Protein AF-D8DU04-F1 (afdb_monomer_lite)

Foldseek 3Di:
DVVVVVVVVVVVVVVVVVPPPPPCPVVPDDPPDDDDQALVSLVVLCPPCQALVDADPPLVCLLVVVDDDDPVRLVVQVSSVCSNVVPPVDDNVVSCPPVCRLVRSLVSLLVSLVSLCVRLVNHPDDPVSSVVSNVSSVVSNVVSVVSVVVD

Structure (mmCIF, N/CA/C/O backbone):
data_AF-D8DU04-F1
#
_entry.id   AF-D8DU04-F1
#
loop_
_atom_site.group_PDB
_atom_site.id
_atom_site.type_symbol
_atom_site.label_atom_id
_atom_site.label_alt_id
_atom_site.label_comp_id
_atom_site.label_asym_id
_atom_site.label_entity_id
_atom_site.label_seq_id
_atom_site.pdbx_PDB_ins_code
_atom_site.Cartn_x
_atom_site.Cartn_y
_atom_site.Cartn_z
_atom_site.occupancy
_atom_site.B_iso_or_equiv
_atom_site.auth_seq_id
_atom_site.auth_comp_id
_atom_site.auth_asym_id
_atom_site.auth_atom_id
_atom_site.pdbx_PDB_model_num
ATOM 1 N N . MET A 1 1 ? 0.365 -7.895 78.440 1.00 60.59 1 MET A N 1
ATOM 2 C CA . MET A 1 1 ? -0.823 -7.255 77.823 1.00 60.59 1 MET A CA 1
ATOM 3 C C . MET A 1 1 ? -0.494 -6.014 76.994 1.00 60.59 1 MET A C 1
ATOM 5 O O . MET A 1 1 ? -0.510 -6.138 75.781 1.00 60.59 1 MET A O 1
ATOM 9 N N . LYS A 1 2 ? -0.147 -4.837 77.555 1.00 61.00 2 LYS A N 1
ATOM 10 C CA . LYS A 1 2 ? 0.144 -3.632 76.728 1.00 61.00 2 LYS A CA 1
ATOM 11 C C . LYS A 1 2 ? 1.304 -3.815 75.731 1.00 61.00 2 LYS A C 1
ATOM 13 O O . LYS A 1 2 ? 1.194 -3.382 74.593 1.00 61.00 2 LYS A O 1
ATOM 18 N N . LYS A 1 3 ? 2.388 -4.495 76.132 1.00 64.25 3 LYS A N 1
ATOM 19 C CA . LYS A 1 3 ? 3.523 -4.817 75.240 1.00 64.25 3 LYS A CA 1
ATOM 20 C C . LYS A 1 3 ? 3.147 -5.778 74.107 1.00 64.25 3 LYS A C 1
ATOM 22 O O . LYS A 1 3 ? 3.702 -5.662 73.022 1.00 64.25 3 LYS A O 1
ATOM 27 N N . ASP A 1 4 ? 2.209 -6.689 74.345 1.00 72.50 4 ASP A N 1
ATOM 28 C CA . ASP A 1 4 ? 1.790 -7.691 73.356 1.00 72.50 4 ASP A CA 1
ATOM 29 C C . ASP A 1 4 ? 0.851 -7.068 72.317 1.00 72.50 4 ASP A C 1
ATOM 31 O O . ASP A 1 4 ? 1.003 -7.313 71.126 1.00 72.50 4 ASP A O 1
ATOM 35 N N . ILE A 1 5 ? -0.023 -6.150 72.748 1.00 73.94 5 ILE A N 1
ATOM 36 C CA . ILE A 1 5 ? -0.872 -5.340 71.859 1.00 73.94 5 ILE A CA 1
ATOM 37 C C . ILE A 1 5 ? -0.017 -4.440 70.951 1.00 73.94 5 ILE A C 1
ATOM 39 O O . ILE A 1 5 ? -0.289 -4.340 69.759 1.00 73.94 5 ILE A O 1
ATOM 43 N N . ILE A 1 6 ? 1.056 -3.838 71.483 1.00 76.12 6 ILE A N 1
ATOM 44 C CA . ILE A 1 6 ? 1.990 -3.019 70.690 1.00 76.12 6 ILE A CA 1
ATOM 45 C C . ILE A 1 6 ? 2.723 -3.870 69.644 1.00 76.12 6 ILE A C 1
ATOM 47 O O . ILE A 1 6 ? 2.860 -3.437 68.506 1.00 76.12 6 ILE A O 1
ATOM 51 N N . LYS A 1 7 ? 3.156 -5.090 69.993 1.00 73.69 7 LYS A N 1
ATOM 52 C CA . LYS A 1 7 ? 3.808 -6.008 69.042 1.00 73.69 7 LYS A CA 1
ATOM 53 C C . LYS A 1 7 ? 2.867 -6.446 67.918 1.00 73.69 7 LYS A C 1
ATOM 55 O O . LYS A 1 7 ? 3.288 -6.481 66.768 1.00 73.69 7 LYS A O 1
ATOM 60 N N . ILE A 1 8 ? 1.605 -6.735 68.240 1.00 77.25 8 ILE A N 1
ATOM 61 C CA . ILE A 1 8 ? 0.581 -7.106 67.252 1.00 77.25 8 ILE A CA 1
ATOM 62 C C . ILE A 1 8 ? 0.279 -5.927 66.318 1.00 77.25 8 ILE A C 1
ATOM 64 O O . ILE A 1 8 ? 0.223 -6.109 65.105 1.00 77.25 8 ILE A O 1
ATOM 68 N N . ALA A 1 9 ? 0.156 -4.712 66.860 1.00 76.19 9 ALA A N 1
ATOM 69 C CA . ALA A 1 9 ? -0.049 -3.507 66.060 1.00 76.19 9 ALA A CA 1
ATOM 70 C C . ALA A 1 9 ? 1.146 -3.213 65.134 1.00 76.19 9 ALA A C 1
ATOM 72 O O . ALA A 1 9 ? 0.952 -2.869 63.970 1.00 76.19 9 ALA A O 1
ATOM 73 N N . LEU A 1 10 ? 2.378 -3.404 65.621 1.00 74.06 10 LEU A N 1
ATOM 74 C CA . LEU A 1 10 ? 3.593 -3.212 64.825 1.00 74.06 10 LEU A CA 1
ATOM 75 C C . LEU A 1 10 ? 3.692 -4.239 63.687 1.00 74.06 10 LEU A C 1
ATOM 77 O O . LEU A 1 10 ? 4.030 -3.874 62.566 1.00 74.06 10 LEU A O 1
ATOM 81 N N . PHE A 1 11 ? 3.333 -5.498 63.963 1.00 75.38 11 PHE A N 1
ATOM 82 C CA . PHE A 1 11 ? 3.306 -6.571 62.968 1.00 75.38 11 PHE A CA 1
ATOM 83 C C . PHE A 1 11 ? 2.234 -6.331 61.891 1.00 75.38 11 PHE A C 1
ATOM 85 O O . PHE A 1 11 ? 2.496 -6.507 60.700 1.00 75.38 11 PHE A O 1
ATOM 92 N N . GLY A 1 12 ? 1.051 -5.850 62.291 1.00 73.06 12 GLY A N 1
ATOM 93 C CA . GLY A 1 12 ? -0.013 -5.446 61.369 1.00 73.06 12 GLY A CA 1
ATOM 94 C C . GLY A 1 12 ? 0.381 -4.268 60.473 1.00 73.06 12 GLY A C 1
ATOM 95 O O . GLY A 1 12 ? 0.066 -4.271 59.283 1.00 73.06 12 GLY A O 1
ATOM 96 N N . LEU A 1 13 ? 1.139 -3.299 60.999 1.00 71.06 13 LEU A N 1
ATOM 97 C CA . LEU A 1 13 ? 1.633 -2.156 60.226 1.00 71.06 13 LEU A CA 1
ATOM 98 C C . LEU A 1 13 ? 2.692 -2.576 59.192 1.00 71.06 13 LEU A C 1
ATOM 100 O O . LEU A 1 13 ? 2.643 -2.128 58.048 1.00 71.06 13 LEU A O 1
ATOM 104 N N . THR A 1 14 ? 3.603 -3.488 59.553 1.00 65.38 14 THR A N 1
ATOM 105 C CA . THR A 1 14 ? 4.599 -4.033 58.614 1.00 65.38 14 THR A CA 1
ATOM 106 C C . THR A 1 14 ? 3.978 -4.902 57.521 1.00 65.38 14 THR A C 1
ATOM 108 O O . THR A 1 14 ? 4.423 -4.841 56.379 1.00 65.38 14 THR A O 1
ATOM 111 N N . LEU A 1 15 ? 2.923 -5.664 57.835 1.00 66.25 15 LEU A N 1
ATOM 112 C CA . LEU A 1 15 ? 2.236 -6.516 56.858 1.00 66.25 15 LEU A CA 1
ATOM 113 C C . LEU A 1 15 ? 1.399 -5.690 55.863 1.00 66.25 15 LEU A C 1
ATOM 115 O O . LEU A 1 15 ? 1.344 -6.010 54.677 1.00 66.25 15 LEU A O 1
ATOM 119 N N . SER A 1 16 ? 0.822 -4.575 56.325 1.00 62.84 16 SER A N 1
ATOM 120 C CA . SER A 1 16 ? 0.102 -3.613 55.474 1.00 62.84 16 SER A CA 1
ATOM 121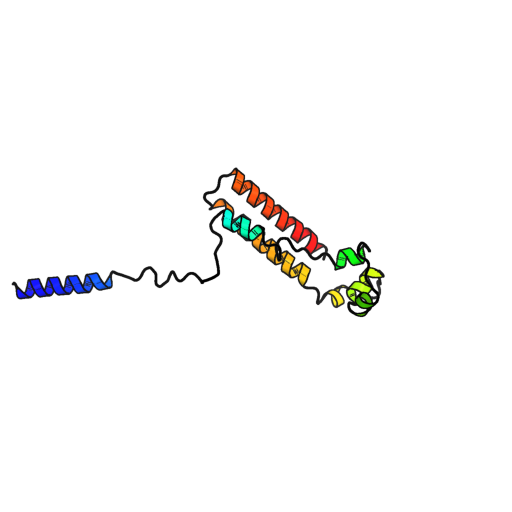 C C . SER A 1 16 ? 1.015 -2.961 54.426 1.00 62.84 16 SER A C 1
ATOM 123 O O . SER A 1 16 ? 0.585 -2.725 53.301 1.00 62.84 16 SER A O 1
ATOM 125 N N . GLY A 1 17 ? 2.288 -2.715 54.764 1.00 63.84 17 GLY A N 1
ATOM 126 C CA . GLY A 1 17 ? 3.274 -2.141 53.841 1.00 63.84 17 GLY A CA 1
ATOM 127 C C . GLY A 1 17 ? 3.687 -3.078 52.700 1.00 63.84 17 GLY A C 1
ATOM 128 O O . GLY A 1 17 ? 4.033 -2.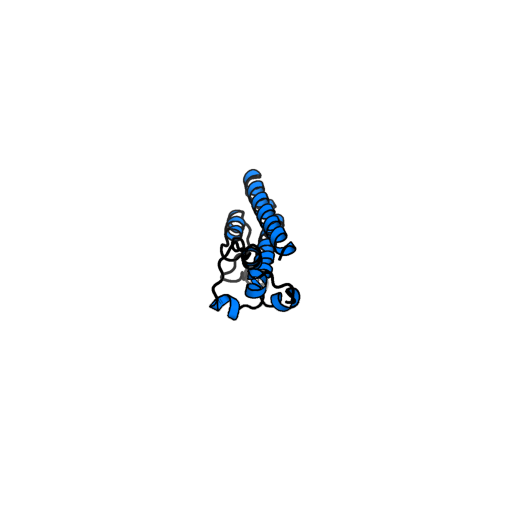603 51.624 1.00 63.84 17 GLY A O 1
ATOM 129 N N . THR A 1 18 ? 3.602 -4.401 52.895 1.00 62.62 18 THR A N 1
ATOM 130 C CA . THR A 1 18 ? 3.944 -5.395 51.856 1.00 62.62 18 THR A CA 1
ATOM 131 C C . THR A 1 18 ? 2.823 -5.666 50.850 1.00 62.62 18 THR A C 1
ATOM 133 O O . THR A 1 18 ? 3.065 -6.326 49.844 1.00 62.62 18 THR A O 1
ATOM 136 N N . LEU A 1 19 ? 1.608 -5.161 51.097 1.00 59.81 19 LEU A N 1
ATOM 137 C CA . LEU A 1 19 ? 0.456 -5.321 50.197 1.00 59.81 19 LEU A CA 1
ATOM 138 C C . LEU A 1 19 ? 0.278 -4.145 49.227 1.00 59.81 19 LEU A C 1
ATOM 140 O O . LEU A 1 19 ? -0.546 -4.224 48.318 1.00 59.81 19 LEU A O 1
ATOM 144 N N . VAL A 1 20 ? 1.063 -3.075 49.376 1.00 65.94 20 VAL A N 1
ATOM 145 C CA . VAL A 1 20 ? 1.122 -1.983 48.398 1.00 65.94 20 VAL A CA 1
ATOM 146 C C . VAL A 1 20 ? 2.090 -2.402 47.289 1.00 65.94 20 VAL A C 1
ATOM 148 O O . VAL A 1 20 ? 3.233 -1.958 47.236 1.00 65.94 20 VAL A O 1
ATOM 151 N N . SER A 1 21 ? 1.676 -3.340 46.433 1.00 64.62 21 SER A N 1
ATOM 152 C CA . SER A 1 21 ? 2.448 -3.640 45.225 1.00 64.62 21 SER A CA 1
ATOM 153 C C . SER A 1 21 ? 2.444 -2.403 44.328 1.00 64.62 21 SER A C 1
ATOM 155 O O . SER A 1 21 ? 1.371 -1.864 44.061 1.00 64.62 21 SER A O 1
ATOM 157 N N . CYS A 1 22 ? 3.609 -1.969 43.840 1.00 67.69 22 CYS A N 1
ATOM 158 C CA . CYS A 1 22 ? 3.694 -0.981 42.763 1.00 67.69 22 CYS A CA 1
ATOM 159 C C . CYS A 1 22 ? 2.970 -1.522 41.521 1.00 67.69 22 CYS A C 1
ATOM 161 O O . CYS A 1 22 ? 3.570 -2.270 40.750 1.00 67.69 22 CYS A O 1
ATOM 163 N N . SER A 1 23 ? 1.701 -1.152 41.332 1.00 66.56 23 SER A N 1
ATOM 164 C CA . SER A 1 23 ? 0.925 -1.461 40.124 1.00 66.56 23 SER A CA 1
ATOM 165 C C . SER A 1 23 ? 1.625 -0.942 38.868 1.00 66.56 23 SER A C 1
ATOM 167 O O . SER A 1 23 ? 1.673 -1.628 37.856 1.00 66.56 23 SER A O 1
ATOM 169 N N . ASP A 1 24 ? 2.287 0.208 38.985 1.00 68.31 24 ASP A N 1
ATOM 170 C CA . ASP A 1 24 ? 2.750 0.979 37.831 1.00 68.31 24 ASP A CA 1
ATOM 171 C C . ASP A 1 24 ? 4.157 0.570 37.345 1.00 68.31 24 ASP A C 1
ATOM 173 O O . ASP A 1 24 ? 4.650 1.098 36.350 1.00 68.31 24 ASP A O 1
ATOM 177 N N . TYR A 1 25 ? 4.845 -0.359 38.029 1.00 68.94 25 TYR A N 1
ATOM 178 C CA . TYR A 1 25 ? 6.203 -0.783 37.638 1.00 68.94 25 TYR A CA 1
ATOM 179 C C . TYR A 1 25 ? 6.213 -1.585 36.326 1.00 68.94 25 TYR A C 1
ATOM 181 O O . TYR A 1 25 ? 7.185 -1.524 35.574 1.00 68.94 25 TYR A O 1
ATOM 189 N N . LEU A 1 26 ? 5.132 -2.323 36.045 1.00 68.31 26 LEU A N 1
ATOM 190 C CA . LEU A 1 26 ? 4.969 -3.100 34.811 1.00 68.31 26 LEU A CA 1
ATOM 191 C C . LEU A 1 26 ? 4.258 -2.315 33.697 1.00 68.31 26 LEU A C 1
ATOM 193 O O . LEU A 1 26 ? 4.359 -2.701 32.535 1.00 68.31 26 LEU A O 1
ATOM 197 N N . ASP A 1 27 ? 3.639 -1.179 34.021 1.00 71.69 27 ASP A N 1
ATOM 198 C CA . ASP A 1 27 ? 2.912 -0.323 33.074 1.00 71.69 27 ASP A CA 1
ATOM 199 C C . ASP A 1 27 ? 3.832 0.681 32.355 1.00 71.69 27 ASP A C 1
ATOM 201 O O . ASP A 1 27 ? 3.425 1.779 31.966 1.00 71.69 27 ASP A O 1
ATOM 205 N N . ASN A 1 28 ? 5.106 0.326 32.159 1.00 71.50 28 ASN A N 1
ATOM 206 C CA . ASN A 1 28 ? 6.038 1.159 31.407 1.00 71.50 28 ASN A CA 1
ATOM 207 C C . ASN A 1 28 ? 5.721 1.082 29.906 1.00 71.50 28 ASN A C 1
ATOM 209 O O . ASN A 1 28 ? 6.290 0.280 29.165 1.00 71.50 28 ASN A O 1
ATOM 213 N N . VAL A 1 29 ? 4.793 1.928 29.463 1.00 71.31 29 VAL A N 1
ATOM 214 C CA . VAL A 1 29 ? 4.467 2.096 28.047 1.00 71.31 29 VAL A CA 1
ATOM 215 C C . VAL A 1 29 ? 5.662 2.747 27.333 1.00 71.31 29 VAL A C 1
ATOM 217 O O . VAL A 1 29 ? 6.183 3.761 27.812 1.00 71.31 29 VAL A O 1
ATOM 220 N N . PRO A 1 30 ? 6.114 2.209 26.183 1.00 70.06 30 PRO A N 1
ATOM 221 C CA . PRO A 1 30 ? 7.227 2.781 25.436 1.00 70.06 30 PRO A CA 1
ATOM 222 C C . PRO A 1 30 ? 6.968 4.251 25.087 1.00 70.06 30 PRO A C 1
ATOM 224 O O . PRO A 1 30 ? 5.971 4.613 24.461 1.00 70.06 30 PRO A O 1
ATOM 227 N N . LYS A 1 31 ? 7.895 5.124 25.488 1.00 72.19 31 LYS A N 1
ATOM 228 C CA . LYS A 1 31 ? 7.811 6.558 25.196 1.00 72.19 31 LYS A CA 1
ATOM 229 C C . LYS A 1 31 ? 7.993 6.788 23.696 1.00 72.19 31 LYS A C 1
ATOM 231 O O . LYS A 1 31 ? 8.972 6.332 23.115 1.00 72.19 31 LYS A O 1
ATOM 236 N N . GLY A 1 32 ? 7.068 7.528 23.087 1.00 74.00 32 GLY A N 1
ATOM 237 C CA . GLY A 1 32 ? 7.106 7.865 21.660 1.00 74.00 32 GLY A CA 1
ATOM 238 C C . GLY A 1 32 ? 6.399 6.869 20.738 1.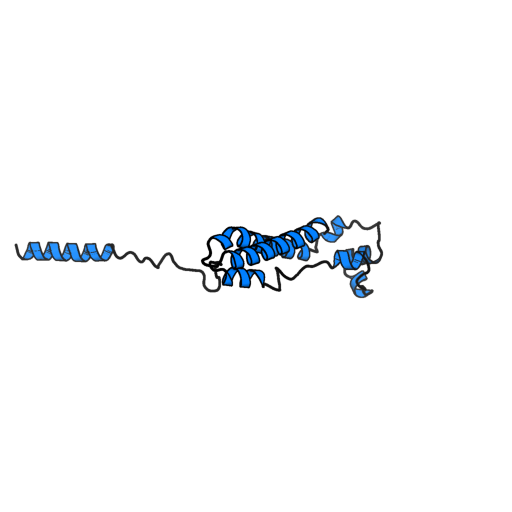00 74.00 32 GLY A C 1
ATOM 239 O O . GLY A 1 32 ? 6.362 7.105 19.535 1.00 74.00 32 GLY A O 1
ATOM 240 N N . GLN A 1 33 ? 5.803 5.797 21.271 1.00 74.00 33 GLN A N 1
ATOM 241 C CA . GLN A 1 33 ? 4.961 4.875 20.507 1.00 74.00 33 GLN A CA 1
ATOM 242 C C . GLN A 1 33 ? 3.560 4.813 21.115 1.00 74.00 33 GLN A C 1
ATOM 244 O O . GLN A 1 33 ? 3.399 4.775 22.333 1.00 74.00 33 GLN A O 1
ATOM 249 N N . LYS A 1 34 ? 2.536 4.816 20.259 1.00 81.00 34 LYS A N 1
ATOM 250 C CA . LYS A 1 34 ? 1.135 4.701 20.666 1.00 81.00 34 LYS A CA 1
ATOM 251 C C . LYS A 1 34 ? 0.540 3.458 20.025 1.00 81.00 34 LYS A C 1
ATOM 253 O O . LYS A 1 34 ? 0.515 3.351 18.803 1.00 81.00 34 LYS A O 1
ATOM 258 N N . ILE A 1 35 ? 0.047 2.542 20.852 1.00 85.44 35 ILE A N 1
ATOM 259 C CA . ILE A 1 35 ? -0.774 1.426 20.381 1.00 85.44 35 ILE A CA 1
ATOM 260 C C . ILE A 1 35 ? -2.160 2.004 20.045 1.00 85.44 35 ILE A C 1
ATOM 262 O O . ILE A 1 35 ? -2.752 2.643 20.920 1.00 85.44 35 ILE A O 1
ATOM 266 N N . PRO A 1 36 ? -2.675 1.844 18.812 1.00 90.62 36 PRO A N 1
ATOM 267 C CA . PRO A 1 36 ? -3.987 2.368 18.446 1.00 90.62 36 PRO A CA 1
ATOM 268 C C . PRO A 1 36 ? -5.097 1.701 19.264 1.00 90.62 36 PRO A C 1
ATOM 270 O O . PRO A 1 36 ? -5.203 0.477 19.274 1.00 90.62 36 PRO A O 1
ATOM 273 N N . THR A 1 37 ? -5.931 2.492 19.940 1.00 91.81 37 THR A N 1
ATOM 274 C CA . THR A 1 37 ? -7.063 1.971 20.735 1.00 91.81 37 THR A CA 1
ATOM 275 C C . THR A 1 37 ? -8.380 2.678 20.436 1.00 91.81 37 THR A C 1
ATOM 277 O O . THR A 1 37 ? -9.451 2.114 20.654 1.00 91.81 37 THR A O 1
ATOM 280 N N . SER A 1 38 ? -8.327 3.902 19.908 1.00 95.31 38 SER A N 1
ATOM 281 C CA . SER A 1 38 ? -9.503 4.674 19.509 1.00 95.31 38 SER A CA 1
ATOM 282 C C . SER A 1 38 ? -9.666 4.724 17.990 1.00 95.31 38 SER A C 1
ATOM 284 O O . SER A 1 38 ? -8.709 4.541 17.237 1.00 95.31 38 SER A O 1
ATOM 286 N N . LEU A 1 39 ? -10.872 5.058 17.520 1.00 95.50 39 LEU A N 1
ATOM 287 C CA . LEU A 1 39 ? -11.101 5.307 16.095 1.00 95.50 39 LEU A CA 1
ATOM 288 C C . LEU A 1 39 ? -10.173 6.406 15.550 1.00 95.50 39 LEU A C 1
ATOM 290 O O . LEU A 1 39 ? -9.634 6.257 14.461 1.00 95.50 39 LEU A O 1
ATOM 294 N N . SER A 1 40 ? -9.938 7.476 16.318 1.00 95.44 40 SER A N 1
ATOM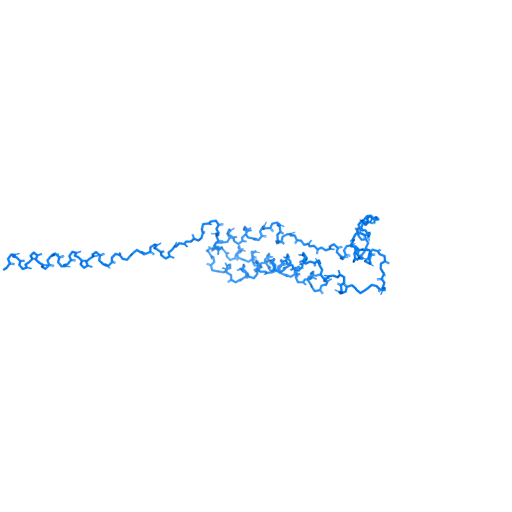 295 C CA . SER A 1 40 ? -9.032 8.560 15.913 1.00 95.44 40 SER A CA 1
ATOM 296 C C . SER A 1 40 ? -7.600 8.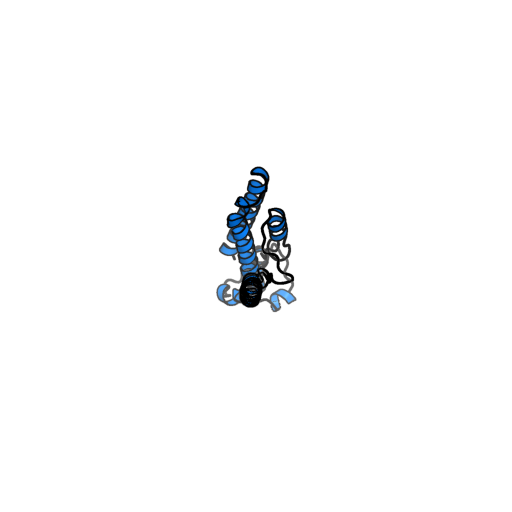070 15.692 1.00 95.44 40 SER A C 1
ATOM 298 O O . SER A 1 40 ? -6.907 8.583 14.812 1.00 95.44 40 SER A O 1
ATOM 300 N N . ASP A 1 41 ? -7.150 7.081 16.468 1.00 94.94 41 ASP A N 1
ATOM 301 C CA . ASP A 1 41 ? -5.824 6.488 16.290 1.00 94.94 41 ASP A CA 1
ATOM 302 C C . ASP A 1 41 ? -5.755 5.700 14.988 1.00 94.94 41 ASP A C 1
ATOM 304 O O . ASP A 1 41 ? -4.805 5.863 14.228 1.00 94.94 41 ASP A O 1
ATOM 308 N N . PHE A 1 42 ? -6.786 4.906 14.692 1.00 95.31 42 PHE A N 1
ATOM 309 C CA . PHE A 1 42 ? -6.884 4.182 13.425 1.00 95.31 42 PHE A CA 1
ATOM 310 C C . PHE A 1 42 ? -6.967 5.122 12.222 1.00 95.31 42 PHE A C 1
ATOM 312 O O . PHE A 1 42 ? -6.303 4.872 11.220 1.00 95.31 42 PHE A O 1
ATOM 319 N N . THR A 1 43 ? -7.709 6.227 12.320 1.00 91.94 43 THR A N 1
ATOM 320 C CA . THR A 1 43 ? -7.761 7.246 11.261 1.00 91.94 43 THR A CA 1
ATOM 321 C C . THR A 1 43 ? -6.401 7.911 11.053 1.00 91.94 43 THR A C 1
ATOM 323 O O . THR A 1 43 ? -6.001 8.145 9.916 1.00 91.94 43 THR A O 1
ATOM 326 N N . THR A 1 44 ? -5.664 8.180 12.134 1.00 92.75 44 THR A N 1
ATOM 327 C CA . THR A 1 44 ? -4.309 8.750 12.052 1.00 92.75 44 THR A CA 1
ATOM 328 C C . THR A 1 44 ? -3.339 7.759 11.424 1.00 92.75 44 THR A C 1
ATOM 330 O O . THR A 1 44 ? -2.555 8.138 10.561 1.00 92.75 44 THR A O 1
ATOM 333 N N . LEU A 1 45 ? -3.426 6.486 11.819 1.00 92.62 45 LEU A N 1
ATOM 334 C CA . LEU A 1 45 ? -2.619 5.423 11.242 1.00 92.62 45 LEU A CA 1
ATOM 335 C C . LEU A 1 45 ? -2.896 5.290 9.746 1.00 92.62 45 LEU A C 1
ATOM 337 O O . LEU A 1 45 ? -1.950 5.234 8.974 1.00 92.62 45 LEU A O 1
ATOM 341 N N . LEU A 1 46 ? -4.169 5.288 9.338 1.00 93.69 46 LEU A N 1
ATOM 342 C CA . LEU A 1 46 ? -4.570 5.222 7.934 1.00 93.69 46 LEU A CA 1
ATOM 343 C C . LEU A 1 46 ? -3.995 6.392 7.123 1.00 93.69 46 LEU A C 1
ATOM 345 O O . LEU A 1 46 ? -3.561 6.182 5.996 1.00 93.69 46 LEU A O 1
ATOM 349 N N . ALA A 1 47 ? -3.942 7.588 7.710 1.00 92.75 47 ALA A N 1
ATOM 350 C CA . ALA A 1 47 ? -3.470 8.807 7.061 1.00 92.75 47 ALA A CA 1
ATOM 351 C C . ALA A 1 47 ? -1.944 8.891 6.854 1.00 92.75 47 ALA A C 1
ATOM 353 O O . ALA A 1 47 ? -1.474 9.923 6.374 1.00 92.75 47 ALA A O 1
ATOM 354 N N . ASP A 1 48 ? -1.169 7.854 7.198 1.00 92.31 48 ASP A N 1
ATOM 355 C CA . ASP A 1 48 ? 0.271 7.824 6.928 1.00 92.31 48 ASP A CA 1
ATOM 356 C C . ASP A 1 48 ? 0.566 7.945 5.422 1.00 92.31 48 ASP A C 1
ATOM 358 O O . ASP A 1 48 ? 0.354 7.026 4.624 1.00 92.31 48 ASP A O 1
ATOM 362 N N . GLU A 1 49 ? 1.081 9.112 5.044 1.00 90.19 49 GLU A N 1
ATOM 363 C CA . GLU A 1 49 ? 1.383 9.464 3.664 1.00 90.19 49 GLU A CA 1
ATOM 364 C C . GLU A 1 49 ? 2.538 8.640 3.091 1.00 90.19 49 GLU A C 1
ATOM 366 O O . GLU A 1 49 ? 2.512 8.254 1.923 1.00 90.19 49 GLU A O 1
ATOM 371 N N . TYR A 1 50 ? 3.549 8.349 3.911 1.00 86.88 50 TYR A N 1
ATOM 372 C CA . TYR A 1 50 ? 4.789 7.739 3.441 1.00 86.88 50 TYR A CA 1
ATOM 373 C C . TYR A 1 50 ? 4.667 6.234 3.232 1.00 86.88 50 TYR A C 1
ATOM 375 O O . TYR A 1 50 ? 5.461 5.675 2.474 1.00 86.88 50 TYR A O 1
ATOM 383 N N . THR A 1 51 ? 3.679 5.597 3.864 1.00 87.75 51 THR A N 1
ATOM 384 C CA . THR A 1 51 ? 3.410 4.164 3.717 1.00 87.75 51 THR A CA 1
ATOM 385 C C . THR A 1 51 ? 2.068 3.920 3.031 1.00 87.75 51 THR A C 1
ATOM 387 O O . THR A 1 51 ? 2.028 3.511 1.872 1.00 87.75 51 THR A O 1
ATOM 390 N N . ASN A 1 52 ? 0.949 4.217 3.693 1.00 93.69 52 ASN A N 1
ATOM 391 C CA . ASN A 1 52 ? -0.378 3.844 3.214 1.00 93.69 52 ASN A CA 1
ATOM 392 C C . ASN A 1 52 ? -0.770 4.574 1.936 1.00 93.69 52 ASN A C 1
ATOM 394 O O . ASN A 1 52 ? -1.458 3.984 1.107 1.00 93.69 52 ASN A O 1
ATOM 398 N N . HIS A 1 53 ? -0.352 5.826 1.751 1.00 90.69 53 HIS A N 1
ATOM 399 C CA . HIS A 1 53 ? -0.678 6.598 0.545 1.00 90.69 53 HIS A CA 1
ATOM 400 C C . HIS A 1 53 ? 0.451 6.633 -0.491 1.00 90.69 53 HIS A C 1
ATOM 402 O O . HIS A 1 53 ? 0.270 7.206 -1.565 1.00 90.69 53 HIS A O 1
ATOM 408 N N . ARG A 1 54 ? 1.581 5.972 -0.220 1.00 89.12 54 ARG A N 1
ATOM 409 C CA . ARG A 1 54 ? 2.690 5.859 -1.164 1.00 89.12 54 ARG A CA 1
ATOM 410 C C . ARG A 1 54 ? 2.649 4.515 -1.874 1.00 89.12 54 ARG A C 1
ATOM 412 O O . ARG A 1 54 ? 3.029 3.485 -1.327 1.00 89.12 54 ARG A O 1
ATOM 419 N N . GLU A 1 55 ? 2.242 4.545 -3.132 1.00 88.56 55 GLU A N 1
ATOM 420 C CA . GLU A 1 55 ? 2.289 3.386 -4.015 1.00 88.56 55 GLU A CA 1
ATOM 421 C C . GLU A 1 55 ? 3.318 3.614 -5.112 1.00 88.56 55 GLU A C 1
ATOM 423 O O . GLU A 1 55 ? 3.250 4.608 -5.836 1.00 88.56 55 GLU A O 1
ATOM 428 N N . ASP A 1 56 ? 4.288 2.709 -5.212 1.00 88.25 56 ASP A N 1
ATOM 429 C CA . ASP A 1 56 ? 5.266 2.753 -6.288 1.00 88.25 56 ASP A CA 1
ATOM 430 C C . ASP A 1 56 ? 4.783 1.879 -7.446 1.00 88.25 56 ASP A C 1
ATOM 432 O O . ASP A 1 56 ? 4.631 0.668 -7.322 1.00 88.25 56 ASP A O 1
ATOM 436 N N . ILE A 1 57 ? 4.495 2.524 -8.574 1.00 89.50 57 ILE A N 1
ATOM 437 C CA . ILE A 1 57 ? 4.142 1.872 -9.840 1.00 89.50 57 ILE A CA 1
ATOM 438 C C . ILE A 1 57 ? 5.168 2.203 -10.924 1.00 89.50 57 ILE A C 1
ATOM 440 O O . ILE A 1 57 ? 4.861 2.131 -12.115 1.00 89.50 57 ILE A O 1
ATOM 444 N N . THR A 1 58 ? 6.382 2.616 -10.541 1.00 88.94 58 THR A N 1
ATOM 445 C CA . THR A 1 58 ? 7.377 3.146 -11.479 1.00 88.94 58 THR A CA 1
ATOM 446 C C . THR A 1 58 ? 7.660 2.152 -12.599 1.00 88.94 58 THR A C 1
ATOM 448 O O . THR A 1 58 ? 7.588 2.536 -13.765 1.00 88.94 58 THR A O 1
ATOM 451 N N . GLN A 1 59 ? 7.874 0.873 -12.280 1.00 88.06 59 GLN A N 1
ATOM 452 C CA . GLN A 1 59 ? 8.126 -0.172 -13.279 1.00 88.06 59 GLN A CA 1
ATOM 453 C C . GLN A 1 59 ? 6.984 -0.296 -14.298 1.00 88.06 59 GLN A C 1
ATOM 455 O O . GLN A 1 59 ? 7.235 -0.268 -15.504 1.00 88.06 59 GLN A O 1
ATOM 460 N N . ALA A 1 60 ? 5.733 -0.346 -13.827 1.00 89.94 60 ALA A N 1
ATOM 461 C CA . ALA A 1 60 ? 4.553 -0.410 -14.687 1.00 89.94 60 ALA A CA 1
ATOM 462 C C . ALA A 1 60 ? 4.409 0.855 -15.549 1.00 89.94 60 ALA A C 1
ATOM 464 O O . ALA A 1 60 ? 4.214 0.755 -16.757 1.00 89.94 60 ALA A O 1
ATOM 465 N N . SER A 1 61 ? 4.591 2.044 -14.962 1.00 92.62 61 SER A N 1
ATOM 466 C CA . SER A 1 61 ? 4.506 3.318 -15.693 1.00 92.62 61 SER A CA 1
ATOM 467 C C . SER A 1 61 ? 5.578 3.453 -16.781 1.00 92.62 61 SER A C 1
ATOM 469 O O . SER A 1 61 ? 5.322 4.018 -17.842 1.00 92.62 61 SER A O 1
ATOM 471 N N . VAL A 1 62 ? 6.776 2.907 -16.541 1.00 92.94 62 VAL A N 1
ATOM 472 C CA . VAL A 1 62 ? 7.860 2.881 -17.526 1.00 92.94 62 VAL A CA 1
ATOM 473 C C . VAL A 1 62 ? 7.561 1.863 -18.625 1.00 92.94 62 VAL A C 1
ATOM 475 O O . VAL A 1 62 ? 7.751 2.178 -19.791 1.00 92.94 62 VAL A O 1
ATOM 478 N N . LEU A 1 63 ? 7.054 0.674 -18.283 1.00 91.94 63 LEU A N 1
ATOM 479 C CA . LEU A 1 63 ? 6.696 -0.361 -19.261 1.00 91.94 63 LEU A CA 1
ATOM 480 C C . LEU A 1 63 ? 5.532 0.058 -20.171 1.00 91.94 63 LEU A C 1
ATOM 482 O O . LEU A 1 63 ? 5.492 -0.320 -21.336 1.00 91.94 63 LEU A O 1
ATOM 486 N N . LEU A 1 64 ? 4.571 0.820 -19.652 1.00 93.50 64 LEU A N 1
ATOM 487 C CA . LEU A 1 64 ? 3.446 1.343 -20.433 1.00 93.50 64 LEU A CA 1
ATOM 488 C C . LEU A 1 64 ? 3.815 2.599 -21.238 1.00 93.50 64 LEU A C 1
ATOM 490 O O . LEU A 1 64 ? 2.995 3.090 -22.008 1.00 93.50 64 LEU A O 1
ATOM 494 N N . ASN A 1 65 ? 5.048 3.101 -21.091 1.00 92.12 65 ASN A N 1
ATOM 495 C CA . ASN A 1 65 ? 5.498 4.384 -21.629 1.00 92.12 65 ASN A CA 1
ATOM 496 C C . ASN A 1 65 ? 4.660 5.597 -21.181 1.00 92.12 65 ASN A C 1
ATOM 498 O O . ASN A 1 65 ? 4.691 6.650 -21.817 1.00 92.12 65 ASN A O 1
ATOM 502 N N . ASP A 1 66 ? 4.007 5.496 -20.023 1.00 94.81 66 ASP A N 1
ATOM 503 C CA . ASP A 1 66 ? 3.320 6.611 -19.355 1.00 94.81 66 ASP A CA 1
ATOM 504 C C . ASP A 1 66 ? 4.304 7.580 -18.675 1.00 94.81 66 ASP A C 1
ATOM 506 O O . ASP A 1 66 ? 3.927 8.642 -18.174 1.00 94.81 66 ASP A O 1
ATOM 510 N N . ARG A 1 67 ? 5.596 7.231 -18.658 1.00 91.50 67 ARG A N 1
ATOM 511 C CA . ARG A 1 67 ? 6.679 8.038 -18.099 1.00 91.50 67 ARG A CA 1
ATOM 512 C C . ARG A 1 67 ? 7.846 8.146 -19.073 1.00 91.50 67 ARG A C 1
ATOM 514 O O . ARG A 1 67 ? 8.442 7.148 -19.467 1.00 91.50 67 ARG A O 1
ATOM 521 N N . TYR A 1 68 ? 8.265 9.377 -19.363 1.00 94.75 68 TYR A N 1
ATOM 522 C CA . TYR A 1 68 ? 9.530 9.615 -20.054 1.00 94.75 68 TYR A CA 1
ATOM 523 C C . TYR A 1 68 ? 10.721 9.276 -19.145 1.00 94.75 68 TYR A C 1
ATOM 525 O O . TYR A 1 68 ? 10.831 9.788 -18.026 1.00 94.75 68 TYR A O 1
ATOM 533 N N . VAL A 1 69 ? 11.638 8.446 -19.643 1.00 95.19 69 VAL A N 1
ATOM 534 C CA . VAL A 1 69 ? 12.885 8.087 -18.958 1.00 95.19 69 VAL A CA 1
ATOM 535 C C . VAL A 1 69 ? 14.051 8.683 -19.736 1.00 95.19 69 VAL A C 1
ATOM 537 O O . VAL A 1 69 ? 14.216 8.406 -20.920 1.00 95.19 69 VAL A O 1
ATOM 540 N N . THR A 1 70 ? 14.877 9.506 -19.089 1.00 96.12 70 THR A N 1
ATOM 541 C CA . THR A 1 70 ? 16.041 10.123 -19.744 1.00 96.12 70 THR A CA 1
ATOM 542 C C . THR A 1 70 ? 17.123 9.086 -20.056 1.00 96.12 70 THR A C 1
ATOM 544 O O . THR A 1 70 ? 17.210 8.039 -19.415 1.00 96.12 70 THR A O 1
ATOM 547 N N . ILE A 1 71 ? 18.038 9.425 -20.969 1.00 95.12 71 ILE A N 1
ATOM 548 C CA . ILE A 1 71 ? 19.207 8.588 -21.294 1.00 95.12 71 ILE A CA 1
ATOM 549 C C . ILE A 1 71 ? 20.053 8.277 -20.044 1.00 95.12 71 ILE A C 1
ATOM 551 O O . ILE A 1 71 ? 20.564 7.165 -19.907 1.00 95.12 71 ILE A O 1
ATOM 555 N N . SER A 1 72 ? 20.176 9.224 -19.103 1.00 96.12 72 SER A N 1
ATOM 556 C CA . SER A 1 72 ? 20.911 9.002 -17.850 1.00 96.12 72 SER A CA 1
ATOM 557 C C . SER A 1 72 ? 20.249 7.933 -16.977 1.00 96.12 72 SER A C 1
ATOM 559 O O . SER A 1 72 ? 20.931 7.021 -16.519 1.00 96.12 72 SER A O 1
ATOM 561 N N . TYR A 1 73 ? 18.925 7.992 -16.804 1.00 93.19 73 TYR A N 1
ATOM 562 C CA . TYR A 1 73 ? 18.176 6.992 -16.041 1.00 93.19 73 TYR A CA 1
ATOM 563 C C . TYR A 1 73 ? 18.163 5.625 -16.739 1.00 93.19 73 TYR A C 1
ATOM 565 O O . TYR A 1 73 ? 18.365 4.615 -16.075 1.00 93.19 73 TYR A O 1
ATOM 573 N N . GLN A 1 74 ? 18.027 5.582 -18.069 1.00 91.31 74 GLN A N 1
ATOM 574 C CA . GLN A 1 74 ? 18.147 4.339 -18.848 1.00 91.31 74 GLN A CA 1
ATOM 575 C C . GLN A 1 74 ? 19.539 3.698 -18.705 1.00 91.31 74 GLN A C 1
ATOM 577 O O . GLN A 1 74 ? 19.678 2.481 -18.740 1.00 91.31 74 GLN A O 1
ATOM 582 N N . SER A 1 75 ? 20.591 4.502 -18.559 1.00 91.00 75 SER A N 1
ATOM 583 C CA . SER A 1 75 ? 21.954 3.979 -18.398 1.00 91.00 75 SER A CA 1
ATOM 584 C C . SER A 1 75 ? 22.229 3.484 -16.977 1.00 91.00 75 SER A C 1
ATOM 586 O O . SER A 1 75 ? 23.054 2.595 -16.798 1.00 91.00 75 SER A O 1
ATOM 588 N N . TYR A 1 76 ? 21.554 4.062 -15.980 1.00 91.50 76 TYR A N 1
ATOM 589 C CA . TYR A 1 76 ? 21.750 3.728 -14.570 1.00 91.50 76 TYR A CA 1
ATOM 590 C C . TYR A 1 76 ? 20.873 2.562 -14.096 1.00 91.50 76 TYR A C 1
ATOM 592 O O . TYR A 1 76 ? 21.344 1.747 -13.312 1.00 91.50 76 TYR A O 1
ATOM 600 N N . TYR A 1 77 ? 19.620 2.473 -14.560 1.00 90.56 77 TYR A N 1
ATOM 601 C CA . TYR A 1 77 ? 18.647 1.460 -14.130 1.00 90.56 77 TYR A CA 1
ATOM 602 C C . TYR A 1 77 ? 18.366 0.460 -15.268 1.00 90.56 77 TYR A C 1
ATOM 604 O O . TYR A 1 77 ? 17.544 0.753 -16.146 1.00 90.56 77 TYR A O 1
ATOM 612 N N . PRO A 1 78 ? 19.003 -0.730 -15.269 1.00 89.50 78 PRO A N 1
ATOM 613 C CA . PRO A 1 78 ? 18.845 -1.723 -16.335 1.00 89.50 78 PRO A CA 1
ATOM 614 C C . PRO A 1 78 ? 17.392 -2.146 -16.555 1.00 89.50 78 PRO A C 1
ATOM 616 O O . PRO A 1 78 ? 16.938 -2.206 -17.698 1.00 89.50 78 PRO A O 1
ATOM 619 N N . LEU A 1 79 ? 16.636 -2.359 -15.471 1.00 90.81 79 LEU A N 1
ATOM 620 C CA . LEU A 1 79 ? 15.231 -2.747 -15.561 1.00 90.81 79 LEU A CA 1
ATOM 621 C C . LEU A 1 79 ? 14.363 -1.641 -16.177 1.00 90.81 79 LEU A C 1
ATOM 623 O O . LEU A 1 79 ? 13.519 -1.925 -17.025 1.00 90.81 79 LEU A O 1
ATOM 627 N N . TRP A 1 80 ? 14.609 -0.371 -15.837 1.00 92.44 80 TRP A N 1
ATOM 628 C CA . TRP A 1 80 ? 13.871 0.743 -16.441 1.00 92.44 80 TRP A CA 1
ATOM 629 C C . TRP A 1 80 ? 14.160 0.848 -17.932 1.00 92.44 80 TRP A C 1
ATOM 631 O O . TRP A 1 80 ? 13.239 1.051 -18.713 1.00 92.44 80 TRP A O 1
ATOM 641 N N . LYS A 1 81 ? 15.417 0.663 -18.350 1.00 93.19 81 LYS A N 1
ATOM 642 C CA . LYS A 1 81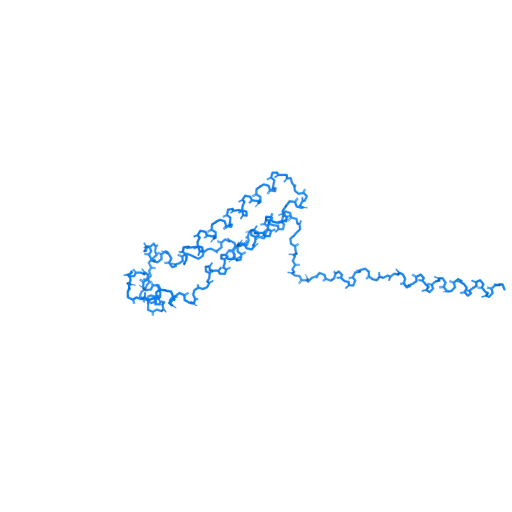 ? 15.773 0.617 -19.772 1.00 93.19 81 LYS A CA 1
ATOM 643 C C . LYS A 1 81 ? 15.066 -0.528 -20.491 1.00 93.19 81 LYS A C 1
ATOM 645 O O . LYS A 1 81 ? 14.500 -0.313 -21.560 1.00 93.19 81 LYS A O 1
ATOM 650 N N . ALA A 1 82 ? 15.084 -1.721 -19.901 1.00 93.50 82 ALA A N 1
ATOM 651 C CA . ALA A 1 82 ? 14.422 -2.888 -20.468 1.00 93.50 82 ALA A CA 1
ATOM 652 C C . ALA A 1 82 ? 12.907 -2.678 -20.599 1.00 93.50 82 ALA A C 1
ATOM 654 O O . ALA A 1 82 ? 12.317 -3.074 -21.602 1.00 93.50 82 ALA A O 1
ATOM 655 N N . ASN A 1 83 ? 12.273 -2.035 -19.617 1.00 93.06 83 ASN A N 1
ATOM 656 C CA . ASN A 1 83 ? 10.851 -1.705 -19.658 1.00 93.06 83 ASN A CA 1
ATOM 657 C C . ASN A 1 83 ? 10.550 -0.614 -20.696 1.00 93.06 83 ASN A C 1
ATOM 659 O O . ASN A 1 83 ? 9.671 -0.811 -21.526 1.00 93.06 83 ASN A O 1
ATOM 663 N N . TYR A 1 84 ? 11.341 0.459 -20.730 1.00 95.44 84 TYR A N 1
ATOM 664 C CA . TYR A 1 84 ? 11.159 1.597 -21.638 1.00 95.44 84 TYR A CA 1
ATOM 665 C C . TYR A 1 84 ? 11.298 1.231 -23.125 1.00 95.44 84 TYR A C 1
ATOM 667 O O . TYR A 1 84 ? 10.641 1.810 -23.987 1.00 95.44 84 TYR A O 1
ATOM 675 N N . PHE A 1 85 ? 12.171 0.269 -23.445 1.00 95.12 85 PHE A N 1
ATOM 676 C CA . PHE A 1 85 ? 12.374 -0.219 -24.814 1.00 95.12 85 PHE A CA 1
ATOM 677 C C . PHE A 1 85 ? 11.674 -1.551 -25.109 1.00 95.12 85 PHE A C 1
ATOM 679 O O . PHE A 1 85 ? 11.864 -2.092 -26.197 1.00 95.12 85 PHE A O 1
ATOM 686 N N . TRP A 1 86 ? 10.896 -2.094 -24.165 1.00 95.25 86 TRP A N 1
ATOM 687 C CA . TRP A 1 86 ? 10.321 -3.445 -24.245 1.00 95.25 86 TRP A CA 1
ATOM 688 C C . TRP A 1 86 ? 11.336 -4.525 -24.642 1.00 95.25 86 TRP A C 1
ATOM 690 O O . TRP A 1 86 ? 11.031 -5.447 -25.396 1.00 95.25 86 TRP A O 1
ATOM 700 N N . ASP A 1 87 ? 12.560 -4.430 -24.127 1.00 95.06 87 ASP A N 1
ATOM 701 C CA . ASP A 1 87 ? 13.631 -5.362 -24.465 1.00 95.06 87 ASP A CA 1
ATOM 702 C C . ASP A 1 87 ? 13.319 -6.750 -23.886 1.00 95.06 87 ASP A C 1
ATOM 704 O O . ASP A 1 87 ? 13.314 -6.956 -22.668 1.00 95.06 87 ASP A O 1
ATOM 708 N N . THR A 1 88 ? 12.996 -7.711 -24.748 1.00 93.44 88 THR A N 1
ATOM 709 C CA . THR A 1 88 ? 12.646 -9.079 -24.344 1.00 93.44 88 THR A CA 1
ATOM 710 C C . THR A 1 88 ? 13.869 -9.959 -24.093 1.00 93.44 88 THR A C 1
ATOM 712 O O . THR A 1 88 ? 13.703 -11.102 -23.680 1.00 93.44 88 THR A O 1
ATOM 715 N N . SER A 1 89 ? 15.087 -9.466 -24.345 1.00 95.12 89 SER A N 1
ATOM 716 C CA . SER A 1 89 ? 16.327 -10.214 -24.094 1.00 95.12 89 SER A CA 1
ATOM 717 C C . SER A 1 89 ? 16.780 -10.166 -22.630 1.00 95.12 89 SER A C 1
ATOM 719 O O . SER A 1 89 ? 17.605 -10.977 -22.212 1.00 95.12 89 SER A O 1
ATOM 721 N N . ILE A 1 90 ? 16.227 -9.236 -21.846 1.00 92.69 90 ILE A N 1
ATOM 722 C CA . ILE A 1 90 ? 16.561 -9.035 -20.436 1.00 92.69 90 ILE A CA 1
ATOM 723 C C . ILE A 1 90 ? 15.676 -9.902 -19.536 1.00 92.69 90 ILE A C 1
ATOM 725 O O . ILE A 1 90 ? 14.445 -9.885 -19.639 1.00 92.69 90 ILE A O 1
ATOM 729 N N . ASP A 1 91 ? 16.309 -10.607 -18.598 1.00 91.12 91 ASP A N 1
ATOM 730 C CA . ASP A 1 91 ? 15.631 -11.312 -17.511 1.00 91.12 91 ASP A CA 1
ATOM 731 C C . ASP A 1 91 ? 15.131 -10.310 -16.459 1.00 91.12 91 ASP A C 1
ATOM 733 O O . ASP A 1 91 ? 15.854 -9.906 -15.549 1.00 91.12 91 ASP A O 1
ATOM 737 N N . ARG A 1 92 ? 13.867 -9.899 -16.592 1.00 87.75 92 ARG A N 1
ATOM 738 C CA . ARG A 1 92 ? 13.245 -8.927 -15.682 1.00 87.75 92 ARG A CA 1
ATOM 739 C C . ARG A 1 92 ? 13.142 -9.432 -14.249 1.00 87.75 92 ARG A C 1
ATOM 741 O O . ARG A 1 92 ? 13.210 -8.614 -13.345 1.00 87.75 92 ARG A O 1
ATOM 748 N N . ILE A 1 93 ? 13.010 -10.740 -14.028 1.00 86.31 93 ILE A N 1
ATOM 749 C CA . ILE A 1 93 ? 12.912 -11.296 -12.671 1.00 86.31 93 ILE A CA 1
ATOM 750 C C . ILE A 1 93 ? 14.240 -11.086 -11.951 1.00 86.31 93 ILE A C 1
ATOM 752 O O . ILE A 1 93 ? 14.272 -10.617 -10.815 1.00 86.31 93 ILE A O 1
ATOM 756 N N . LYS A 1 94 ? 15.346 -11.382 -12.638 1.00 86.94 94 LYS A N 1
ATOM 757 C CA . LYS A 1 94 ? 16.687 -11.162 -12.103 1.00 86.94 94 LYS A CA 1
ATOM 758 C C . LYS A 1 94 ? 16.980 -9.679 -11.861 1.00 86.94 94 LYS A C 1
ATOM 760 O O . LYS A 1 94 ? 17.551 -9.347 -10.828 1.00 86.94 94 LYS A O 1
ATOM 765 N N . GLU A 1 95 ? 16.603 -8.802 -12.790 1.00 85.75 95 GLU A N 1
ATOM 766 C CA . GLU A 1 95 ? 16.883 -7.362 -12.684 1.00 85.75 95 GLU A CA 1
ATOM 767 C C . GLU A 1 95 ? 15.942 -6.624 -11.707 1.00 85.75 95 GLU A C 1
ATOM 769 O O . GLU A 1 95 ? 16.278 -5.536 -11.247 1.00 85.75 95 GLU A O 1
ATOM 774 N N . ASN A 1 96 ? 14.794 -7.210 -11.342 1.00 82.75 96 ASN A N 1
ATOM 775 C CA . ASN A 1 96 ? 13.866 -6.664 -10.338 1.00 82.75 96 ASN A CA 1
ATOM 776 C C . ASN A 1 96 ? 14.277 -6.980 -8.887 1.00 82.75 96 ASN A C 1
ATOM 778 O O . ASN A 1 96 ? 13.546 -6.688 -7.947 1.00 82.75 96 ASN A O 1
ATOM 782 N N . ASN A 1 97 ? 15.454 -7.573 -8.672 1.00 73.69 97 ASN A N 1
ATOM 783 C CA . ASN A 1 97 ? 15.911 -8.036 -7.358 1.00 73.69 97 ASN A CA 1
ATOM 784 C C . ASN A 1 97 ? 16.262 -6.928 -6.345 1.00 73.69 97 ASN A C 1
ATOM 786 O O . ASN A 1 97 ? 16.624 -7.248 -5.217 1.00 73.69 97 ASN A O 1
ATOM 790 N N . SER A 1 98 ? 16.225 -5.658 -6.746 1.00 65.00 98 SER A N 1
ATOM 791 C CA . SER A 1 98 ? 16.649 -4.515 -5.924 1.00 65.00 98 SER A CA 1
ATOM 792 C C . SER A 1 98 ? 15.565 -3.451 -5.744 1.00 65.00 98 SER A C 1
ATOM 794 O O . SER A 1 98 ? 15.739 -2.538 -4.937 1.00 65.00 98 SER A O 1
ATOM 796 N N . ASP A 1 99 ? 14.441 -3.564 -6.456 1.00 67.81 99 ASP A N 1
ATOM 797 C CA . ASP A 1 99 ? 13.318 -2.642 -6.311 1.00 67.81 99 ASP A CA 1
ATOM 798 C C . ASP A 1 99 ? 12.318 -3.211 -5.298 1.00 67.81 99 ASP A C 1
ATOM 800 O O . ASP A 1 99 ? 11.367 -3.923 -5.622 1.00 67.81 99 ASP A O 1
ATOM 804 N N . GLU A 1 100 ? 12.593 -2.947 -4.022 1.00 77.00 100 GLU A N 1
ATOM 805 C CA . GLU A 1 100 ? 11.810 -3.472 -2.899 1.00 77.00 100 GLU A CA 1
ATOM 806 C C . GLU A 1 100 ? 10.710 -2.491 -2.441 1.00 77.00 100 GLU A C 1
ATOM 808 O O . GLU A 1 100 ? 9.909 -2.806 -1.558 1.00 77.00 100 GLU A O 1
ATOM 813 N N . THR A 1 101 ? 10.635 -1.297 -3.044 1.00 85.44 101 THR A N 1
ATOM 814 C CA . THR A 1 101 ? 9.764 -0.202 -2.581 1.00 85.44 101 THR A CA 1
ATOM 815 C C . THR A 1 101 ? 8.287 -0.570 -2.684 1.00 85.44 101 THR A C 1
ATOM 817 O O . THR A 1 101 ? 7.544 -0.412 -1.711 1.00 85.44 101 THR A O 1
ATOM 820 N N . THR A 1 102 ? 7.854 -1.100 -3.834 1.00 88.38 102 THR A N 1
ATOM 821 C CA . THR A 1 102 ? 6.467 -1.546 -4.044 1.00 88.38 102 THR A CA 1
ATOM 822 C C . THR A 1 102 ? 6.085 -2.639 -3.059 1.00 88.38 102 THR A C 1
ATOM 824 O O . THR A 1 102 ? 5.008 -2.592 -2.463 1.00 88.38 102 THR A O 1
ATOM 827 N N . TYR A 1 103 ? 6.991 -3.597 -2.846 1.00 89.25 103 TYR A N 1
ATOM 828 C CA . TYR A 1 103 ? 6.777 -4.706 -1.928 1.00 89.25 103 TYR A CA 1
ATOM 829 C C . TYR A 1 103 ? 6.610 -4.208 -0.487 1.00 89.25 103 TYR A C 1
ATOM 831 O O . TYR A 1 103 ? 5.590 -4.484 0.147 1.00 89.25 103 TYR A O 1
ATOM 839 N N . TYR A 1 104 ? 7.568 -3.433 0.030 1.00 90.50 104 TYR A N 1
ATOM 840 C CA . TYR A 1 104 ? 7.533 -2.984 1.421 1.00 90.50 104 TYR A CA 1
ATOM 841 C C . TYR A 1 104 ? 6.388 -2.023 1.710 1.00 90.50 104 TYR A C 1
ATOM 843 O O . TYR A 1 104 ? 5.672 -2.228 2.690 1.00 90.50 104 TYR A O 1
ATOM 851 N N . ASN A 1 105 ? 6.163 -1.016 0.863 1.00 91.06 105 ASN A N 1
ATOM 852 C CA . ASN A 1 105 ? 5.054 -0.082 1.068 1.00 91.06 105 ASN A CA 1
ATOM 853 C C . ASN A 1 105 ? 3.706 -0.799 0.921 1.00 91.06 105 ASN A C 1
ATOM 855 O O . ASN A 1 105 ? 2.791 -0.579 1.716 1.00 91.06 105 ASN A O 1
ATOM 859 N N . GLY A 1 106 ? 3.612 -1.716 -0.049 1.00 93.69 106 GLY A N 1
ATOM 860 C CA . GLY A 1 106 ? 2.461 -2.586 -0.257 1.00 93.69 106 GLY A CA 1
ATOM 861 C C . GLY A 1 106 ? 2.084 -3.352 1.007 1.00 93.69 106 GLY A C 1
ATOM 862 O O . GLY A 1 106 ? 0.964 -3.225 1.506 1.00 93.69 106 GLY A O 1
ATOM 863 N N . TYR A 1 107 ? 3.030 -4.109 1.565 1.00 95.19 107 TYR A N 1
ATOM 864 C CA . TYR A 1 107 ? 2.780 -4.916 2.759 1.00 95.19 107 TYR A CA 1
ATOM 865 C C . TYR A 1 107 ? 2.657 -4.096 4.049 1.00 95.19 107 TYR A C 1
ATOM 867 O O . TYR A 1 107 ? 1.889 -4.490 4.928 1.00 95.19 107 TYR A O 1
ATOM 875 N N . ALA A 1 108 ? 3.319 -2.940 4.161 1.00 94.94 108 ALA A N 1
ATOM 876 C CA . ALA A 1 108 ? 3.102 -2.009 5.270 1.00 94.94 108 ALA A CA 1
ATOM 877 C C . ALA A 1 108 ? 1.649 -1.506 5.294 1.00 94.94 108 ALA A C 1
ATOM 879 O O . ALA A 1 108 ? 0.978 -1.578 6.324 1.00 94.94 108 ALA A O 1
ATOM 880 N N . ALA A 1 109 ? 1.118 -1.106 4.139 1.00 96.12 109 ALA A N 1
ATOM 881 C CA . ALA A 1 109 ? -0.269 -0.677 4.007 1.00 96.12 109 ALA A CA 1
ATOM 882 C C . ALA A 1 109 ? -1.278 -1.815 4.248 1.00 96.12 109 ALA A C 1
ATOM 884 O O . ALA A 1 109 ? -2.313 -1.611 4.889 1.00 96.12 109 ALA A O 1
ATOM 885 N N . VAL A 1 110 ? -0.970 -3.036 3.788 1.00 97.00 110 VAL A N 1
ATOM 886 C CA . VAL A 1 110 ? -1.767 -4.237 4.101 1.00 97.00 110 VAL A CA 1
ATOM 887 C C . VAL A 1 110 ? -1.785 -4.503 5.610 1.00 97.00 110 VAL A C 1
ATOM 889 O O . VAL A 1 110 ? -2.844 -4.819 6.153 1.00 97.00 110 VAL A O 1
ATOM 892 N N . SER A 1 111 ? -0.650 -4.336 6.294 1.00 96.62 111 SER A N 1
ATOM 893 C CA . SER A 1 111 ? -0.549 -4.473 7.751 1.00 96.62 111 SER A CA 1
ATOM 894 C C . SER A 1 111 ? -1.438 -3.459 8.475 1.00 96.62 111 SER A C 1
ATOM 896 O O . SER A 1 111 ? -2.270 -3.853 9.295 1.00 96.62 111 SER A O 1
ATOM 898 N N . THR A 1 112 ? -1.363 -2.175 8.100 1.00 96.50 112 THR A N 1
ATOM 899 C CA . THR A 1 112 ? -2.254 -1.127 8.626 1.00 96.50 112 THR A CA 1
ATOM 900 C C . THR A 1 112 ? -3.724 -1.495 8.440 1.00 96.50 112 THR A C 1
ATOM 902 O O . THR A 1 112 ? -4.515 -1.434 9.383 1.00 96.50 112 THR A O 1
ATOM 905 N N . ALA A 1 113 ? -4.106 -1.907 7.230 1.00 97.62 113 ALA A N 1
ATOM 906 C CA . ALA A 1 113 ? -5.483 -2.270 6.935 1.00 97.62 113 ALA A CA 1
ATOM 907 C C . ALA A 1 113 ? -5.971 -3.458 7.777 1.00 97.62 113 ALA A C 1
ATOM 909 O O . ALA A 1 113 ? -7.093 -3.426 8.282 1.00 97.62 113 ALA A O 1
ATOM 910 N N . ASN A 1 114 ? -5.145 -4.492 7.953 1.00 98.06 114 ASN A N 1
ATOM 911 C CA . ASN A 1 114 ? -5.489 -5.641 8.790 1.00 98.06 114 ASN A CA 1
ATOM 912 C C . ASN A 1 114 ? -5.650 -5.234 10.257 1.00 98.06 114 ASN A C 1
ATOM 914 O O . ASN A 1 114 ? -6.665 -5.575 10.859 1.00 98.06 114 ASN A O 1
ATOM 918 N N . LEU A 1 115 ? -4.735 -4.418 10.789 1.00 96.75 115 LEU A N 1
ATOM 919 C CA . LEU A 1 115 ? -4.823 -3.921 12.161 1.00 96.75 115 LEU A CA 1
ATOM 920 C C . LEU A 1 115 ? -6.136 -3.161 12.405 1.00 96.75 115 LEU A C 1
ATOM 922 O O . LEU A 1 115 ? -6.800 -3.385 13.417 1.00 96.75 115 LEU A O 1
ATOM 926 N N . ILE A 1 116 ? -6.548 -2.301 11.468 1.00 97.00 116 ILE A N 1
ATOM 927 C CA . ILE A 1 116 ? -7.830 -1.586 11.555 1.00 97.00 116 ILE A CA 1
ATOM 928 C C . ILE A 1 116 ? -8.999 -2.579 11.521 1.00 97.00 116 ILE A C 1
ATOM 930 O O . ILE A 1 116 ? -9.894 -2.502 12.359 1.00 97.00 116 ILE A O 1
ATOM 934 N N . LEU A 1 117 ? -9.005 -3.520 10.573 1.00 97.81 117 LEU A N 1
ATOM 935 C CA . LEU A 1 117 ? -10.102 -4.480 10.407 1.00 97.81 117 LEU A CA 1
ATOM 936 C C . LEU A 1 117 ? -10.273 -5.417 11.606 1.00 97.81 117 LEU A C 1
ATOM 938 O O . LEU A 1 117 ? -11.400 -5.813 11.892 1.00 97.81 117 LEU A O 1
ATOM 942 N N . GLU A 1 118 ? -9.183 -5.745 12.294 1.00 97.50 118 GLU A N 1
ATOM 943 C CA . GLU A 1 118 ? -9.186 -6.588 13.489 1.00 97.50 118 GLU A CA 1
ATOM 944 C C . GLU A 1 118 ? -9.674 -5.846 14.740 1.00 97.50 118 GLU A C 1
ATOM 946 O O . GLU A 1 118 ? -10.301 -6.458 15.602 1.00 97.50 118 GLU A O 1
ATOM 951 N N . ASN A 1 119 ? -9.419 -4.536 14.848 1.00 97.12 119 ASN A N 1
ATOM 952 C CA . ASN A 1 119 ? -9.559 -3.821 16.122 1.00 97.12 119 ASN A CA 1
ATOM 953 C C . ASN A 1 119 ? -10.637 -2.726 16.138 1.00 97.12 119 ASN A C 1
ATOM 955 O O . ASN A 1 119 ? -11.089 -2.331 17.213 1.00 97.12 119 ASN A O 1
ATOM 959 N N . VAL A 1 120 ? -11.096 -2.230 14.983 1.00 96.62 120 VAL A N 1
ATOM 960 C CA . VAL A 1 120 ? -12.016 -1.077 14.934 1.00 96.62 120 VAL A CA 1
ATOM 961 C C . VAL A 1 120 ? -13.371 -1.345 15.604 1.00 96.62 120 VAL A C 1
ATOM 963 O O . VAL A 1 120 ? -13.991 -0.423 16.138 1.00 96.62 120 VAL A O 1
ATOM 966 N N . ASP A 1 121 ? -13.815 -2.603 15.649 1.00 96.75 121 ASP A N 1
ATOM 967 C CA . ASP A 1 121 ? -15.079 -2.985 16.293 1.00 96.75 121 ASP A CA 1
ATOM 968 C C . ASP A 1 121 ? -15.068 -2.801 17.810 1.00 96.75 121 ASP A C 1
ATOM 970 O O . ASP A 1 121 ? -16.107 -2.462 18.384 1.00 96.75 121 ASP A O 1
ATOM 974 N N . ALA A 1 122 ? -13.897 -2.944 18.436 1.00 95.94 122 ALA A N 1
ATOM 975 C CA . ALA A 1 122 ? -13.706 -2.769 19.873 1.00 95.94 122 ALA A CA 1
ATOM 976 C C . ALA A 1 122 ? -13.708 -1.292 20.311 1.00 95.94 122 ALA A C 1
ATOM 978 O O . ALA A 1 122 ? -13.729 -0.999 21.505 1.00 95.94 122 ALA A O 1
ATOM 979 N N . THR A 1 123 ? -13.696 -0.348 19.364 1.00 95.94 123 THR A N 1
ATOM 980 C CA . THR A 1 123 ? -13.725 1.087 19.675 1.00 95.94 123 THR A CA 1
ATOM 981 C C . THR A 1 123 ? -15.101 1.536 20.177 1.00 95.94 123 THR A C 1
ATOM 983 O O . THR A 1 123 ? -16.131 0.912 19.910 1.00 95.94 123 THR A O 1
ATOM 986 N N . THR A 1 124 ? -15.145 2.678 20.861 1.00 96.50 124 THR A N 1
ATOM 987 C CA . THR A 1 124 ? -16.386 3.308 21.349 1.00 96.50 124 THR A CA 1
ATOM 988 C C . THR A 1 124 ? -17.126 4.137 20.288 1.00 96.50 124 THR A C 1
ATOM 990 O O . THR A 1 124 ? -18.093 4.818 20.619 1.00 96.50 124 THR A O 1
ATOM 993 N N . ALA A 1 125 ? -16.681 4.104 19.026 1.00 96.50 125 ALA A N 1
ATOM 994 C CA . ALA A 1 125 ? -17.288 4.853 17.926 1.00 96.50 125 ALA A CA 1
ATOM 995 C C . ALA A 1 125 ? -18.659 4.297 17.504 1.00 96.50 125 ALA A C 1
ATOM 997 O O . ALA A 1 125 ? -19.016 3.160 17.826 1.00 96.50 125 ALA A O 1
ATOM 998 N N . THR A 1 126 ? -19.415 5.089 16.745 1.00 98.12 126 THR A N 1
ATOM 999 C CA . THR A 1 126 ? -20.708 4.668 16.188 1.00 98.12 126 THR A CA 1
ATOM 1000 C C . THR A 1 126 ? -20.539 3.601 15.104 1.00 98.12 126 THR A C 1
ATOM 1002 O O . THR A 1 126 ? -19.501 3.515 14.445 1.00 98.12 126 THR A O 1
ATOM 1005 N N . ASP A 1 127 ? -21.588 2.812 14.854 1.00 98.00 127 ASP A N 1
ATOM 1006 C CA . ASP A 1 127 ? -21.574 1.786 13.801 1.00 98.00 127 ASP A CA 1
ATOM 1007 C C . ASP A 1 127 ? -21.283 2.374 12.413 1.00 98.00 127 ASP A C 1
ATOM 1009 O O . ASP A 1 127 ? -20.569 1.767 11.614 1.00 98.00 127 ASP A O 1
ATOM 1013 N N . SER A 1 128 ? -21.789 3.582 12.143 1.00 98.12 128 SER A N 1
ATOM 1014 C CA . SER A 1 128 ? -21.538 4.305 10.892 1.00 98.12 128 SER A CA 1
ATOM 1015 C C . SER A 1 128 ? -20.055 4.649 10.725 1.00 98.12 128 SER A C 1
ATOM 1017 O O . SER A 1 128 ? -19.454 4.365 9.689 1.00 98.12 128 SER A O 1
ATOM 1019 N N . GLU A 1 129 ? -19.423 5.192 11.766 1.00 97.88 129 GLU A N 1
ATOM 1020 C CA . GLU A 1 129 ? -18.002 5.547 11.733 1.00 97.88 129 GLU A CA 1
ATOM 1021 C C . GLU A 1 129 ? -17.103 4.310 11.604 1.00 97.88 129 GLU A C 1
ATOM 1023 O O . GLU A 1 129 ? -16.165 4.296 10.801 1.00 97.88 129 GLU A O 1
ATOM 1028 N N . LYS A 1 130 ? -17.425 3.232 12.331 1.00 97.88 130 LYS A N 1
ATOM 1029 C CA . LYS A 1 130 ? -16.735 1.940 12.201 1.00 97.88 130 LYS A CA 1
ATOM 1030 C C . LYS A 1 130 ? -16.863 1.384 10.784 1.00 97.88 130 LYS A C 1
ATOM 1032 O O . LYS A 1 130 ? -15.884 0.887 10.227 1.00 97.88 130 LYS A O 1
ATOM 1037 N N . ALA A 1 131 ? -18.046 1.482 10.175 1.00 98.12 131 ALA A N 1
ATOM 1038 C CA . ALA A 1 131 ? -18.273 1.031 8.806 1.00 98.12 131 ALA A CA 1
ATOM 1039 C C . ALA A 1 131 ? -17.414 1.806 7.792 1.00 98.12 131 ALA A C 1
ATOM 1041 O O . ALA A 1 131 ? -16.831 1.185 6.901 1.00 98.12 131 ALA A O 1
ATOM 1042 N N . ILE A 1 132 ? -17.275 3.126 7.959 1.00 97.75 132 ILE A N 1
ATOM 1043 C CA . ILE A 1 132 ? -16.405 3.964 7.119 1.00 97.75 132 ILE A CA 1
ATOM 1044 C C . ILE A 1 132 ? -14.943 3.519 7.241 1.00 97.75 132 ILE A C 1
ATOM 1046 O O . ILE A 1 132 ? -14.305 3.244 6.223 1.00 97.75 132 ILE A O 1
ATOM 1050 N N . ALA A 1 133 ? -14.427 3.367 8.462 1.00 97.19 133 ALA A N 1
ATOM 1051 C CA . ALA A 1 133 ? -13.046 2.937 8.682 1.00 97.19 133 ALA A CA 1
ATOM 1052 C C . ALA A 1 133 ? -12.769 1.543 8.091 1.00 97.19 133 ALA A C 1
ATOM 1054 O O . ALA A 1 133 ? -11.756 1.330 7.422 1.00 97.19 133 ALA A O 1
ATOM 1055 N N . LYS A 1 134 ? -13.706 0.597 8.246 1.00 97.94 134 LYS A N 1
ATOM 1056 C CA . LYS A 1 134 ? -13.615 -0.723 7.600 1.00 97.94 134 LYS A CA 1
ATOM 1057 C C . LYS A 1 134 ? -13.611 -0.625 6.080 1.00 97.94 134 LYS A C 1
ATOM 1059 O O . LYS A 1 134 ? -12.891 -1.383 5.432 1.00 97.94 134 LYS A O 1
ATOM 1064 N N . ALA A 1 135 ? -14.430 0.250 5.501 1.00 98.19 135 ALA A N 1
ATOM 1065 C CA . ALA A 1 135 ? -14.483 0.440 4.056 1.00 98.19 135 ALA A CA 1
ATOM 1066 C C . ALA A 1 135 ? -13.148 0.979 3.524 1.00 98.19 135 ALA A C 1
ATOM 1068 O O . ALA A 1 135 ? -12.602 0.417 2.576 1.00 98.19 135 ALA A O 1
ATOM 1069 N N . GLN A 1 136 ? -12.583 1.992 4.184 1.00 97.50 136 GLN A N 1
ATOM 1070 C CA . GLN A 1 136 ? -11.278 2.552 3.834 1.00 97.50 136 GLN A CA 1
ATOM 1071 C C . GLN A 1 136 ? -10.154 1.517 3.959 1.00 97.50 136 GLN A C 1
ATOM 1073 O O . GLN A 1 136 ? -9.373 1.348 3.025 1.00 97.50 136 GLN A O 1
ATOM 1078 N N . ALA A 1 137 ? -10.112 0.760 5.059 1.00 97.81 137 ALA A N 1
ATOM 1079 C CA . ALA A 1 137 ? -9.121 -0.295 5.252 1.00 97.81 137 ALA A CA 1
ATOM 1080 C C . ALA A 1 137 ? -9.245 -1.408 4.195 1.00 97.81 137 ALA A C 1
ATOM 1082 O O . ALA A 1 137 ? -8.244 -1.854 3.637 1.00 97.81 137 ALA A O 1
ATOM 1083 N N . LYS A 1 138 ? -10.470 -1.836 3.854 1.00 98.38 138 LYS A N 1
ATOM 1084 C CA . LYS A 1 138 ? -10.697 -2.818 2.778 1.00 98.38 138 LYS A CA 1
ATOM 1085 C C . LYS A 1 138 ? -10.238 -2.297 1.422 1.00 98.38 138 LYS A C 1
ATOM 1087 O O . LYS A 1 138 ? -9.628 -3.062 0.680 1.00 98.38 138 LYS A O 1
ATOM 1092 N N . PHE A 1 139 ? -10.524 -1.033 1.113 1.00 97.44 139 PHE A N 1
ATOM 1093 C CA . PHE A 1 139 ? -10.071 -0.402 -0.122 1.00 97.44 139 PHE A CA 1
ATOM 1094 C C . PHE A 1 139 ? -8.543 -0.368 -0.191 1.00 97.44 139 PHE A C 1
ATOM 1096 O O . PHE A 1 139 ? -7.988 -0.889 -1.153 1.00 97.44 139 PHE A O 1
ATOM 1103 N N . LEU A 1 140 ? -7.880 0.142 0.853 1.00 97.19 140 LEU A N 1
ATOM 1104 C CA . LEU A 1 140 ? -6.419 0.180 0.937 1.00 97.19 140 LEU A CA 1
ATOM 1105 C C . LEU A 1 140 ? -5.823 -1.218 0.746 1.00 97.19 140 LEU A C 1
ATOM 1107 O O . LEU A 1 140 ? -4.923 -1.416 -0.060 1.00 97.19 140 LEU A O 1
ATOM 1111 N N . ARG A 1 141 ? -6.358 -2.226 1.439 1.00 97.56 141 ARG A N 1
ATOM 1112 C CA . ARG A 1 141 ? -5.869 -3.602 1.307 1.00 97.56 141 ARG A CA 1
ATOM 1113 C C . ARG A 1 141 ? -6.045 -4.147 -0.110 1.00 97.56 141 ARG A C 1
ATOM 1115 O O . ARG A 1 141 ? -5.138 -4.781 -0.639 1.00 97.56 141 ARG A O 1
ATOM 1122 N N . ALA A 1 142 ? -7.206 -3.917 -0.720 1.00 97.62 142 ALA A N 1
ATOM 1123 C CA . ALA A 1 142 ? -7.497 -4.385 -2.069 1.00 97.62 142 ALA A CA 1
ATOM 1124 C C . ALA A 1 142 ? -6.619 -3.694 -3.123 1.00 97.62 142 ALA A C 1
ATOM 1126 O O . ALA A 1 142 ? -6.093 -4.378 -3.999 1.00 97.62 142 ALA A O 1
ATOM 1127 N N . SER A 1 143 ? -6.414 -2.375 -3.023 1.00 95.25 143 SER A N 1
ATOM 1128 C CA . SER A 1 143 ? -5.559 -1.635 -3.959 1.00 95.25 143 SER A CA 1
ATOM 1129 C C . SER A 1 143 ? -4.110 -2.109 -3.878 1.00 95.25 143 SER A C 1
ATOM 1131 O O . SER A 1 143 ? -3.480 -2.348 -4.902 1.00 95.25 143 SER A O 1
ATOM 1133 N N . ARG A 1 144 ? -3.600 -2.349 -2.664 1.00 95.06 144 ARG A N 1
ATOM 1134 C CA . ARG A 1 144 ? -2.230 -2.835 -2.460 1.00 95.06 144 ARG A CA 1
ATOM 1135 C C . ARG A 1 144 ? -2.049 -4.247 -3.007 1.00 95.06 144 ARG A C 1
ATOM 1137 O O . ARG A 1 144 ? -1.052 -4.501 -3.670 1.00 95.06 144 ARG A O 1
ATOM 1144 N N . TYR A 1 145 ? -3.018 -5.147 -2.818 1.00 95.75 145 TYR A N 1
ATOM 1145 C CA . TYR A 1 145 ? -2.962 -6.469 -3.452 1.00 95.75 145 TYR A CA 1
ATOM 1146 C C . TYR A 1 145 ? -3.013 -6.405 -4.978 1.00 95.75 145 TYR A C 1
ATOM 1148 O O . TYR A 1 145 ? -2.308 -7.177 -5.625 1.00 95.75 145 TYR A O 1
ATOM 1156 N N . LEU A 1 146 ? -3.808 -5.494 -5.550 1.00 93.62 146 LEU A N 1
ATOM 1157 C CA . LEU A 1 146 ? -3.854 -5.302 -6.997 1.00 93.62 146 LEU A CA 1
ATOM 1158 C C . LEU A 1 146 ? -2.478 -4.913 -7.544 1.00 93.62 146 LEU A C 1
ATOM 1160 O O . LEU A 1 146 ? -2.059 -5.457 -8.557 1.00 93.62 146 LEU A O 1
ATOM 1164 N N . THR A 1 147 ? -1.757 -4.021 -6.876 1.00 91.44 147 THR A N 1
ATOM 1165 C CA . THR A 1 147 ? -0.413 -3.638 -7.319 1.00 91.44 147 THR A CA 1
ATOM 1166 C C . THR A 1 147 ? 0.602 -4.745 -7.065 1.00 91.44 147 THR A C 1
ATOM 1168 O O . THR A 1 147 ? 1.340 -5.097 -7.973 1.00 91.44 147 THR A O 1
ATOM 1171 N N . LEU A 1 148 ? 0.595 -5.362 -5.879 1.00 90.75 148 LEU A N 1
ATOM 1172 C CA . LEU A 1 148 ? 1.550 -6.414 -5.507 1.00 90.75 148 LEU A CA 1
ATOM 1173 C C . LEU A 1 148 ? 1.478 -7.655 -6.407 1.00 90.75 148 LEU A C 1
ATOM 1175 O O . LEU A 1 148 ? 2.508 -8.264 -6.667 1.00 90.75 148 LEU A O 1
ATOM 1179 N N . VAL A 1 149 ? 0.287 -8.055 -6.868 1.00 90.44 149 VAL A N 1
ATOM 1180 C CA . VAL A 1 149 ? 0.141 -9.227 -7.755 1.00 90.44 149 VAL A CA 1
ATOM 1181 C C . VAL A 1 149 ? 0.566 -8.935 -9.198 1.00 90.44 149 VAL A C 1
ATOM 1183 O O . VAL A 1 149 ? 0.828 -9.865 -9.956 1.00 90.44 149 VAL A O 1
ATOM 1186 N N . ASN A 1 150 ? 0.611 -7.655 -9.575 1.00 83.31 150 ASN A N 1
ATOM 1187 C CA . ASN A 1 150 ? 0.994 -7.191 -10.909 1.00 83.31 150 ASN A CA 1
ATOM 1188 C C . ASN A 1 150 ? 2.395 -6.551 -10.932 1.00 83.31 150 ASN A C 1
ATOM 1190 O O . ASN A 1 150 ? 2.752 -5.931 -11.935 1.00 83.31 150 ASN A O 1
ATOM 1194 N N . TYR A 1 151 ? 3.146 -6.662 -9.832 1.00 78.12 151 TYR A N 1
ATOM 1195 C CA . TYR A 1 151 ? 4.494 -6.120 -9.682 1.00 78.12 151 TYR A CA 1
ATOM 1196 C C . TYR A 1 151 ? 5.568 -7.084 -10.192 1.00 78.12 151 TYR A C 1
ATOM 1198 O O . TYR A 1 151 ? 5.464 -8.296 -9.893 1.00 78.12 151 TYR A O 1
#

InterPro domains:
  IPR011990 Tetratricopeptide-like helical domain superfamily [SSF48452] (21-150)
  IPR033985 SusD-like, N-terminal [PF14322] (24-150)

Sequence (151 aa):
MKKDIIKIALFGLTLSGTLVSCSDYLDNVPKGQKIPTSLSDFTTLLADEYTNHREDITQASVLLNDRYVTISYQSYYPLWKANYFWDTSIDRIKENNSDETTYYNGYAAVSTANLILENVDATTATDSEKAIAKAQAKFLRASRYLTLVNY

Radius of gyration: 28.66 Å; chains: 1; bounding box: 44×21×103 Å

Organism: NCBI:txid752555

Secondary structure (DSSP, 8-state):
-HHHHHHHHHHHHHHHHTT---GGGS--PPTT-----SHHHHHHHHT-TTTTT----HHHHHHTT-S---HHHHHH-HHHHHHHTT-TTS-HHHHTTT--HHHHHHHHHHHHHHHHHHHGGGSSS-HHHHHHHHHHHHHHHHHHHHHHHT-

pLDDT: mean 87.37, std 11.1, range [59.81, 98.38]